Protein AF-A0A9D1ENF0-F1 (afdb_monomer_lite)

Structure (mmCIF, N/CA/C/O backbone):
data_AF-A0A9D1ENF0-F1
#
_entry.id   AF-A0A9D1ENF0-F1
#
loop_
_atom_site.group_PDB
_atom_site.id
_atom_site.type_symbol
_atom_site.label_atom_id
_atom_site.label_alt_id
_atom_site.label_comp_id
_atom_site.label_asym_id
_atom_site.label_entity_id
_atom_site.label_seq_id
_atom_site.pdbx_PDB_ins_code
_atom_site.Cartn_x
_atom_site.Cartn_y
_atom_site.Cartn_z
_atom_site.occupancy
_atom_site.B_iso_or_equiv
_atom_site.auth_seq_id
_atom_site.auth_comp_id
_atom_site.auth_asym_id
_atom_site.auth_atom_id
_atom_site.pdbx_PDB_model_num
ATOM 1 N N . MET A 1 1 ? 40.147 -87.742 -1.696 1.00 57.31 1 MET A N 1
ATOM 2 C CA . MET A 1 1 ? 41.509 -87.158 -1.654 1.00 57.31 1 MET A CA 1
ATOM 3 C C . MET A 1 1 ? 41.544 -85.952 -2.597 1.00 57.31 1 MET A C 1
ATOM 5 O O . MET A 1 1 ? 41.695 -86.152 -3.792 1.00 57.31 1 MET A O 1
ATOM 9 N N . GLY A 1 2 ? 41.305 -84.723 -2.119 1.00 59.34 2 GLY A N 1
ATOM 10 C CA . GLY A 1 2 ? 41.178 -83.560 -3.023 1.00 59.34 2 GLY A CA 1
ATOM 11 C C . GLY A 1 2 ? 41.365 -82.163 -2.416 1.00 59.34 2 GLY A C 1
ATOM 12 O O . GLY A 1 2 ? 41.341 -81.190 -3.160 1.00 59.34 2 GLY A O 1
ATOM 13 N N . GLU A 1 3 ? 41.605 -82.027 -1.108 1.00 57.53 3 GLU A N 1
ATOM 14 C CA . GLU A 1 3 ? 41.606 -80.706 -0.448 1.00 57.53 3 GLU A CA 1
ATOM 15 C C . GLU A 1 3 ? 42.996 -80.052 -0.280 1.00 57.53 3 GLU A C 1
ATOM 17 O O . GLU A 1 3 ? 43.088 -78.868 0.031 1.00 57.53 3 GLU A O 1
ATOM 22 N N . ASN A 1 4 ? 44.100 -80.749 -0.580 1.00 59.31 4 ASN A N 1
ATOM 23 C CA . ASN A 1 4 ? 45.460 -80.211 -0.367 1.00 59.31 4 ASN A CA 1
ATOM 24 C C . ASN A 1 4 ? 46.013 -79.323 -1.505 1.00 59.31 4 ASN A C 1
ATOM 26 O O . ASN A 1 4 ? 47.105 -78.775 -1.378 1.00 59.31 4 ASN A O 1
ATOM 30 N N . GLY A 1 5 ? 45.281 -79.142 -2.610 1.00 61.72 5 GLY A N 1
ATOM 31 C CA . GLY A 1 5 ? 45.722 -78.311 -3.745 1.00 61.72 5 GLY A CA 1
ATOM 32 C C . GLY A 1 5 ? 45.226 -76.859 -3.719 1.00 61.72 5 GLY A C 1
ATOM 33 O O . GLY A 1 5 ? 45.887 -75.970 -4.260 1.00 61.72 5 GLY A O 1
ATOM 34 N N . GLN A 1 6 ? 44.076 -76.594 -3.088 1.00 60.16 6 GLN A N 1
ATOM 35 C CA . GLN A 1 6 ? 43.468 -75.256 -3.077 1.00 60.16 6 GLN A CA 1
ATOM 36 C C . GLN A 1 6 ? 44.038 -74.357 -1.970 1.00 60.16 6 GLN A C 1
ATOM 38 O O . GLN A 1 6 ? 44.314 -73.186 -2.226 1.00 60.16 6 GLN A O 1
ATOM 43 N N . SER A 1 7 ? 44.336 -74.906 -0.787 1.00 63.53 7 SER A N 1
ATOM 44 C CA . SER A 1 7 ? 44.926 -74.142 0.329 1.00 63.53 7 SER A CA 1
ATOM 45 C C . SER A 1 7 ? 46.353 -73.648 0.031 1.00 63.53 7 SER A C 1
ATOM 47 O O . SER A 1 7 ? 46.713 -72.519 0.364 1.00 63.53 7 SER A O 1
ATOM 49 N N . ALA A 1 8 ? 47.148 -74.425 -0.713 1.00 64.50 8 ALA A N 1
ATOM 50 C CA . ALA A 1 8 ? 48.482 -74.006 -1.151 1.00 64.50 8 ALA A CA 1
ATOM 51 C C . ALA A 1 8 ? 48.445 -72.882 -2.208 1.00 64.50 8 ALA A C 1
ATOM 53 O O . ALA A 1 8 ? 49.323 -72.021 -2.223 1.00 64.50 8 ALA A O 1
ATOM 54 N N . ARG A 1 9 ? 47.424 -72.852 -3.080 1.00 63.22 9 ARG A N 1
ATOM 55 C CA . ARG A 1 9 ? 47.224 -71.757 -4.051 1.00 63.22 9 ARG A CA 1
ATOM 56 C C . ARG A 1 9 ? 46.654 -70.498 -3.395 1.00 63.22 9 ARG A C 1
ATOM 58 O O . ARG A 1 9 ? 47.023 -69.402 -3.807 1.00 63.22 9 ARG A O 1
ATOM 65 N N . ALA A 1 10 ? 45.808 -70.644 -2.376 1.00 63.94 10 ALA A N 1
ATOM 66 C CA . ALA A 1 10 ? 45.284 -69.524 -1.599 1.00 63.94 10 ALA A CA 1
ATOM 67 C C . ALA A 1 10 ? 46.374 -68.858 -0.740 1.00 63.94 10 ALA A C 1
ATOM 69 O O . ALA A 1 10 ? 46.513 -67.640 -0.787 1.00 63.94 10 ALA A O 1
ATOM 70 N N . LYS A 1 11 ? 47.215 -69.639 -0.042 1.00 63.19 11 LYS A N 1
ATOM 71 C CA . LYS A 1 11 ? 48.340 -69.095 0.744 1.00 63.19 11 LYS A CA 1
ATOM 72 C C . LYS A 1 11 ? 49.377 -68.366 -0.111 1.00 63.19 11 LYS A C 1
ATOM 74 O O . LYS A 1 11 ? 49.752 -67.253 0.231 1.00 63.19 11 LYS A O 1
ATOM 79 N N . ARG A 1 12 ? 49.747 -68.922 -1.273 1.00 65.12 12 ARG A N 1
ATOM 80 C CA . ARG A 1 12 ? 50.662 -68.248 -2.216 1.00 65.12 12 ARG A CA 1
ATOM 81 C C . ARG A 1 12 ? 50.093 -66.943 -2.780 1.00 65.12 12 ARG A C 1
ATOM 83 O O . ARG A 1 12 ? 50.854 -66.038 -3.094 1.00 65.12 12 ARG A O 1
ATOM 90 N N . ARG A 1 13 ? 48.766 -66.843 -2.928 1.00 62.28 13 ARG A N 1
ATOM 91 C CA . ARG A 1 13 ? 48.093 -65.607 -3.359 1.00 62.28 13 ARG A CA 1
ATOM 92 C C . ARG A 1 13 ? 47.992 -64.570 -2.242 1.00 62.28 13 ARG A C 1
ATOM 94 O O . ARG A 1 13 ? 48.051 -63.392 -2.552 1.00 62.28 13 ARG A O 1
ATOM 101 N N . LEU A 1 14 ? 47.880 -64.988 -0.980 1.00 60.03 14 LEU A N 1
ATOM 102 C CA . LEU A 1 14 ? 47.906 -64.068 0.160 1.00 60.03 14 LEU A CA 1
ATOM 103 C C . LEU A 1 14 ? 49.312 -63.490 0.398 1.00 60.03 14 LEU A C 1
ATOM 105 O O . LEU A 1 14 ? 49.450 -62.284 0.557 1.00 60.03 14 LEU A O 1
ATOM 109 N N . GLU A 1 15 ? 50.356 -64.323 0.343 1.00 61.44 15 GLU A N 1
ATOM 110 C CA . GLU A 1 15 ? 51.754 -63.874 0.501 1.00 61.44 15 GLU A CA 1
ATOM 111 C C . GLU A 1 15 ? 52.207 -62.940 -0.635 1.00 61.44 15 GLU A C 1
ATOM 113 O O . GLU A 1 15 ? 52.978 -62.011 -0.407 1.00 61.44 15 GLU A O 1
ATOM 118 N N . ALA A 1 16 ? 51.695 -63.135 -1.855 1.00 60.31 16 ALA A N 1
ATOM 119 C CA . ALA A 1 16 ? 51.983 -62.255 -2.988 1.00 60.31 16 ALA A CA 1
ATOM 120 C C . ALA A 1 16 ? 51.324 -60.866 -2.877 1.00 60.31 16 ALA A C 1
ATOM 122 O O . ALA A 1 16 ? 51.833 -59.920 -3.468 1.00 60.31 16 ALA A O 1
ATOM 123 N N . ILE A 1 17 ? 50.217 -60.735 -2.135 1.00 57.66 17 ILE A N 1
ATOM 124 C CA . ILE A 1 17 ? 49.527 -59.449 -1.943 1.00 57.66 17 ILE A CA 1
ATOM 125 C C . ILE A 1 17 ? 50.217 -58.622 -0.848 1.00 57.66 17 ILE A C 1
ATOM 127 O O . ILE A 1 17 ? 50.364 -57.414 -1.000 1.00 57.66 17 ILE A O 1
ATOM 131 N N . ASP A 1 18 ? 50.698 -59.258 0.223 1.00 57.59 18 ASP A N 1
ATOM 132 C CA . ASP A 1 18 ? 51.369 -58.553 1.329 1.00 57.59 18 ASP A CA 1
ATOM 133 C C . ASP A 1 18 ? 52.797 -58.096 0.955 1.00 57.59 18 ASP A C 1
ATOM 135 O O . ASP A 1 18 ? 53.297 -57.077 1.435 1.00 57.59 18 ASP A O 1
ATOM 139 N N . SER A 1 19 ? 53.448 -58.800 0.017 1.00 56.25 19 SER A N 1
ATOM 140 C CA . SER A 1 19 ? 54.776 -58.426 -0.492 1.00 56.25 19 SER A CA 1
ATOM 141 C C . SER A 1 19 ? 54.790 -57.103 -1.269 1.00 56.25 19 SER A C 1
ATOM 143 O O . SER A 1 19 ? 55.848 -56.478 -1.346 1.00 56.25 19 SER A O 1
ATOM 145 N N . ASP A 1 20 ? 53.658 -56.667 -1.830 1.00 57.59 20 ASP A N 1
ATOM 146 C CA . ASP A 1 20 ? 53.563 -55.424 -2.611 1.00 57.59 20 ASP A CA 1
ATOM 147 C C . ASP A 1 20 ? 53.449 -54.175 -1.708 1.00 57.59 20 ASP A C 1
ATOM 149 O O . ASP A 1 20 ? 53.859 -53.080 -2.084 1.00 57.59 20 ASP A O 1
ATOM 153 N N . TYR A 1 21 ? 53.025 -54.345 -0.448 1.00 54.03 21 TYR A N 1
ATOM 154 C CA . TYR A 1 21 ? 53.005 -53.281 0.570 1.00 54.03 21 TYR A CA 1
ATOM 155 C C . TYR A 1 21 ? 54.298 -53.188 1.403 1.00 54.03 21 TYR A C 1
ATOM 157 O O . TYR A 1 21 ? 54.455 -52.274 2.214 1.00 54.03 21 TYR A O 1
ATOM 165 N N . SER A 1 22 ? 55.259 -54.093 1.183 1.00 55.12 22 SER A N 1
ATOM 166 C CA . SER A 1 22 ? 56.610 -54.040 1.771 1.00 55.12 22 SER A CA 1
ATOM 167 C C . SER A 1 22 ? 57.631 -53.317 0.873 1.00 55.12 22 SER A C 1
ATOM 169 O O . SER A 1 22 ? 58.816 -53.203 1.202 1.00 55.12 22 SER A O 1
ATOM 171 N N . GLY A 1 23 ? 57.189 -52.774 -0.265 1.00 60.06 23 GLY A N 1
ATOM 172 C CA . GLY A 1 23 ? 57.986 -51.848 -1.061 1.00 60.06 23 GLY A CA 1
ATOM 173 C C . GLY A 1 23 ? 58.224 -50.563 -0.271 1.00 60.06 23 GLY A C 1
ATOM 174 O O . GLY A 1 23 ? 57.285 -49.953 0.232 1.00 60.06 23 GLY A O 1
ATOM 175 N N . LYS A 1 24 ? 59.484 -50.142 -0.120 1.00 62.34 24 LYS A N 1
ATOM 176 C CA . LYS A 1 24 ? 59.851 -48.872 0.525 1.00 62.34 24 LYS A CA 1
ATOM 177 C C . LYS A 1 24 ? 59.172 -47.714 -0.218 1.00 62.34 24 LYS A C 1
ATOM 179 O O . LYS A 1 24 ? 59.746 -47.199 -1.171 1.00 62.34 24 LYS A O 1
ATOM 184 N N . VAL A 1 25 ? 57.976 -47.324 0.226 1.00 67.06 25 VAL A N 1
ATOM 185 C CA . VAL A 1 25 ? 57.186 -46.232 -0.359 1.00 67.06 25 VAL A CA 1
ATOM 186 C C . VAL A 1 25 ? 58.081 -45.005 -0.482 1.00 67.06 25 VAL A C 1
ATOM 188 O O . VAL A 1 25 ? 58.671 -44.556 0.513 1.00 67.06 25 VAL A O 1
ATOM 191 N N . SER A 1 26 ? 58.226 -44.511 -1.709 1.00 68.19 26 SER A N 1
ATOM 192 C CA . SER A 1 26 ? 59.131 -43.412 -2.025 1.00 68.19 26 SER A CA 1
ATOM 193 C C . SER A 1 26 ? 58.683 -42.146 -1.295 1.00 68.19 26 SER A C 1
ATOM 195 O O . SER A 1 26 ? 57.498 -41.952 -1.015 1.00 68.19 26 SER A O 1
ATOM 197 N N . LEU A 1 27 ? 59.620 -41.249 -0.978 1.00 66.62 27 LEU A N 1
ATOM 198 C CA . LEU A 1 27 ? 59.304 -39.981 -0.310 1.00 66.62 27 LEU A CA 1
ATOM 199 C C . LEU A 1 27 ? 58.221 -39.198 -1.076 1.00 66.62 27 LEU A C 1
ATOM 201 O O . LEU A 1 27 ? 57.341 -38.610 -0.456 1.00 66.62 27 LEU A O 1
ATOM 205 N N . ALA A 1 28 ? 58.244 -39.267 -2.410 1.00 69.12 28 ALA A N 1
ATOM 206 C CA . ALA A 1 28 ? 57.247 -38.649 -3.280 1.00 69.12 28 ALA A CA 1
ATOM 207 C C . ALA A 1 28 ? 55.833 -39.230 -3.086 1.00 69.12 28 ALA A C 1
ATOM 209 O O . ALA A 1 28 ? 54.860 -38.481 -3.061 1.00 69.12 28 ALA A O 1
ATOM 210 N N . GLU A 1 29 ? 55.714 -40.541 -2.879 1.00 65.56 29 GLU A N 1
ATOM 211 C CA . GLU A 1 29 ? 54.426 -41.203 -2.638 1.00 65.56 29 GLU A CA 1
ATOM 212 C C . GLU A 1 29 ? 53.895 -40.881 -1.236 1.00 65.56 29 GLU A C 1
ATOM 214 O O . GLU A 1 29 ? 52.712 -40.601 -1.074 1.00 65.56 29 GLU A O 1
ATOM 219 N N . LYS A 1 30 ? 54.764 -40.802 -0.218 1.00 64.69 30 LYS A N 1
ATOM 220 C CA . LYS A 1 30 ? 54.366 -40.365 1.137 1.00 64.69 30 LYS A CA 1
ATOM 221 C C . LYS A 1 30 ? 53.895 -38.910 1.168 1.00 64.69 30 LYS A C 1
ATOM 223 O O . LYS A 1 30 ? 52.931 -38.605 1.866 1.00 64.69 30 LYS A O 1
ATOM 228 N N . ILE A 1 31 ? 54.553 -38.029 0.408 1.00 74.06 31 ILE A N 1
ATOM 229 C CA . ILE A 1 31 ? 54.127 -36.632 0.236 1.00 74.06 31 ILE A CA 1
ATOM 230 C C . ILE A 1 31 ? 52.746 -36.588 -0.421 1.00 74.06 31 ILE A C 1
ATOM 232 O O . ILE A 1 31 ? 51.884 -35.857 0.054 1.00 74.06 31 ILE A O 1
ATOM 236 N N . LEU A 1 32 ? 52.513 -37.410 -1.447 1.00 71.38 32 LEU A N 1
ATOM 237 C CA . LEU A 1 32 ? 51.223 -37.494 -2.129 1.00 71.38 32 LEU A CA 1
ATOM 238 C C . LEU A 1 32 ? 50.088 -37.927 -1.182 1.00 71.38 32 LEU A C 1
ATOM 240 O O . LEU A 1 32 ? 49.011 -37.339 -1.206 1.00 71.38 32 LEU A O 1
ATOM 244 N N . PHE A 1 33 ? 50.325 -38.895 -0.293 1.00 72.25 33 PHE A N 1
ATOM 245 C CA . PHE A 1 33 ? 49.329 -39.280 0.716 1.00 72.25 33 PHE A CA 1
ATOM 246 C C . PHE A 1 33 ? 49.074 -38.175 1.752 1.00 72.25 33 PHE A C 1
ATOM 248 O O . PHE A 1 33 ? 47.922 -37.934 2.116 1.00 72.25 33 PHE A O 1
ATOM 255 N N . PHE A 1 34 ? 50.118 -37.469 2.199 1.00 74.25 34 PHE A N 1
ATOM 256 C CA . PHE A 1 34 ? 49.977 -36.345 3.133 1.00 74.25 34 PHE A CA 1
ATOM 257 C C . PHE A 1 34 ? 49.194 -35.171 2.529 1.00 74.25 34 PHE A C 1
ATOM 259 O O . PHE A 1 34 ? 48.371 -34.570 3.217 1.00 74.25 34 PHE A O 1
ATOM 266 N N . THR A 1 35 ? 49.414 -34.847 1.252 1.00 67.50 35 THR A N 1
ATOM 267 C CA . THR A 1 35 ? 48.712 -33.741 0.583 1.00 67.50 35 THR A CA 1
ATOM 268 C C . THR A 1 35 ? 47.254 -34.080 0.284 1.00 67.50 35 THR A C 1
ATOM 270 O O . THR A 1 35 ? 46.388 -33.236 0.506 1.00 67.50 35 THR A O 1
ATOM 273 N N . VAL A 1 36 ? 46.952 -35.315 -0.132 1.00 67.31 36 VAL A N 1
ATOM 274 C CA . VAL A 1 36 ? 45.566 -35.778 -0.329 1.00 67.31 36 VAL A CA 1
ATOM 275 C C . VAL A 1 36 ? 44.797 -35.790 0.999 1.00 67.31 36 VAL A C 1
ATOM 277 O O . VAL A 1 36 ? 43.655 -35.331 1.047 1.00 67.31 36 VAL A O 1
ATOM 280 N N . ALA A 1 37 ? 45.431 -36.215 2.099 1.00 61.59 37 ALA A N 1
ATOM 281 C CA . ALA A 1 37 ? 44.837 -36.137 3.436 1.00 61.59 37 ALA A CA 1
ATOM 282 C C . ALA A 1 37 ? 44.601 -34.681 3.895 1.00 61.59 37 ALA A C 1
ATOM 284 O O . ALA A 1 37 ? 43.550 -34.384 4.462 1.00 61.59 37 ALA A O 1
ATOM 285 N N . ALA A 1 38 ? 45.529 -33.759 3.609 1.00 59.56 38 ALA A N 1
ATOM 286 C CA . ALA A 1 38 ? 45.388 -32.337 3.938 1.00 59.56 38 ALA A CA 1
ATOM 287 C C . ALA A 1 38 ? 44.314 -31.611 3.10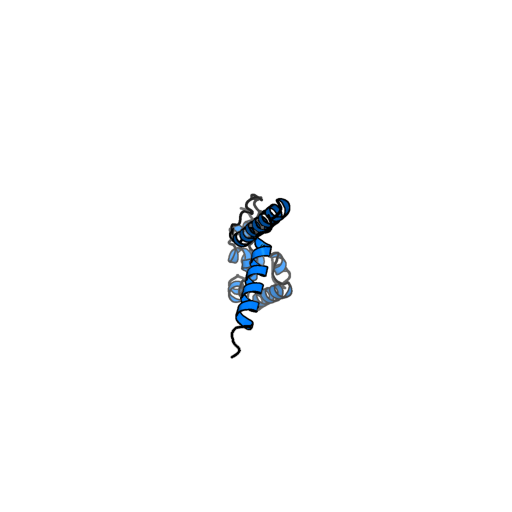0 1.00 59.56 38 ALA A C 1
ATOM 289 O O . ALA A 1 38 ? 43.638 -30.716 3.602 1.00 59.56 38 ALA A O 1
ATOM 290 N N . MET A 1 39 ? 44.102 -31.995 1.837 1.00 64.38 39 MET A N 1
ATOM 291 C CA . MET A 1 39 ? 43.005 -31.445 1.025 1.00 64.38 39 MET A CA 1
ATOM 292 C C . MET A 1 39 ? 41.626 -31.865 1.554 1.00 64.38 39 MET A C 1
ATOM 294 O O . MET A 1 39 ? 40.677 -31.080 1.500 1.00 64.38 39 MET A O 1
ATOM 298 N N . PHE A 1 40 ? 41.516 -33.069 2.123 1.00 61.22 40 PHE A N 1
ATOM 299 C CA . PHE A 1 40 ? 40.265 -33.564 2.699 1.00 61.22 40 PHE A CA 1
ATOM 300 C C . PHE A 1 40 ? 39.885 -32.833 4.001 1.00 61.22 40 PHE A C 1
ATOM 302 O O . PHE A 1 40 ? 38.703 -32.590 4.244 1.00 61.22 40 PHE A O 1
ATOM 309 N N . THR A 1 41 ? 40.858 -32.392 4.810 1.00 59.47 41 THR A N 1
ATOM 310 C CA . THR A 1 41 ? 40.580 -31.616 6.036 1.00 59.47 41 THR A CA 1
ATOM 311 C C . THR A 1 41 ? 40.121 -30.183 5.750 1.00 59.47 41 THR A C 1
ATOM 313 O O . THR A 1 41 ? 39.231 -29.688 6.442 1.00 59.47 41 THR A O 1
ATOM 316 N N . LEU A 1 42 ? 40.633 -29.531 4.698 1.00 56.69 42 LEU A N 1
ATOM 317 C CA . LEU A 1 42 ? 40.146 -28.209 4.275 1.00 56.69 42 LEU A CA 1
ATOM 318 C C . LEU A 1 42 ? 38.734 -28.250 3.665 1.00 56.69 42 LEU A C 1
ATOM 320 O O . LEU A 1 42 ? 37.991 -27.280 3.796 1.00 56.69 42 LEU A O 1
ATOM 324 N N . SER A 1 43 ? 38.319 -29.366 3.058 1.00 60.94 43 SER A N 1
ATOM 325 C CA . SER A 1 43 ? 36.953 -29.506 2.531 1.00 60.94 43 SER A CA 1
ATOM 326 C C . SER A 1 43 ? 35.905 -29.699 3.638 1.00 60.94 43 SER A C 1
ATOM 328 O O . SER A 1 43 ? 34.802 -29.163 3.535 1.00 60.94 43 SER A O 1
ATOM 330 N N . VAL A 1 44 ? 36.254 -30.364 4.747 1.00 58.31 44 VAL A N 1
ATOM 331 C CA . VAL A 1 44 ? 35.350 -30.491 5.909 1.00 58.31 44 VAL A CA 1
ATOM 332 C C . VAL A 1 44 ? 35.184 -29.158 6.652 1.00 58.31 44 VAL A C 1
ATOM 334 O O . VAL A 1 44 ? 34.097 -28.876 7.158 1.00 58.31 44 VAL A O 1
ATOM 337 N N . ALA A 1 45 ? 36.192 -28.278 6.638 1.00 54.09 45 ALA A N 1
ATOM 338 C CA . ALA A 1 45 ? 36.040 -26.914 7.153 1.00 54.09 45 ALA A CA 1
ATOM 339 C C . ALA A 1 45 ? 35.001 -26.092 6.359 1.00 54.09 45 ALA A C 1
ATOM 341 O O . ALA A 1 45 ? 34.336 -25.238 6.936 1.00 54.09 45 ALA A O 1
ATOM 342 N N . GLY A 1 46 ? 34.790 -26.387 5.069 1.00 53.66 46 GLY A N 1
ATOM 343 C CA . GLY A 1 46 ? 33.804 -25.700 4.226 1.00 53.66 46 GLY A CA 1
ATOM 344 C C . GLY A 1 46 ? 32.341 -26.032 4.546 1.00 53.66 46 GLY A C 1
ATOM 345 O O . GLY A 1 46 ? 31.469 -25.196 4.332 1.00 53.66 46 GLY A O 1
ATOM 346 N N . ILE A 1 47 ? 32.052 -27.210 5.112 1.00 55.53 47 ILE A N 1
ATOM 347 C CA . ILE A 1 47 ? 30.675 -27.597 5.483 1.00 55.53 47 ILE A CA 1
ATOM 348 C C . ILE A 1 47 ? 30.291 -27.050 6.873 1.00 55.53 47 ILE A C 1
ATOM 350 O O . ILE A 1 47 ? 29.114 -26.825 7.144 1.00 55.53 47 ILE A O 1
ATOM 354 N N . ALA A 1 48 ? 31.265 -26.728 7.731 1.00 53.25 48 ALA A N 1
ATOM 355 C CA . ALA A 1 48 ? 31.022 -26.059 9.014 1.00 53.25 48 ALA A CA 1
ATOM 356 C C . ALA A 1 48 ? 30.965 -24.516 8.930 1.00 53.25 48 ALA A C 1
ATOM 358 O O . ALA A 1 48 ? 30.700 -23.868 9.938 1.00 53.25 48 ALA A O 1
ATOM 359 N N . VAL A 1 49 ? 31.160 -23.913 7.748 1.00 53.47 49 VAL A N 1
ATOM 360 C CA . VAL A 1 49 ? 30.981 -22.458 7.522 1.00 53.47 49 VAL A CA 1
ATOM 361 C C . VAL A 1 49 ? 29.507 -22.083 7.292 1.00 53.47 49 VAL A C 1
ATOM 363 O O . VAL A 1 49 ? 29.163 -20.915 7.144 1.00 53.47 49 VAL A O 1
ATOM 366 N N . VAL A 1 50 ? 28.575 -23.035 7.369 1.00 57.06 50 VAL A N 1
ATOM 367 C CA . VAL A 1 50 ? 27.146 -22.713 7.492 1.00 57.06 50 VAL A CA 1
ATOM 368 C C . VAL A 1 50 ? 26.804 -22.519 8.968 1.00 57.06 50 VAL A C 1
ATOM 370 O O . VAL A 1 50 ? 26.226 -23.399 9.600 1.00 57.06 50 VAL A O 1
ATOM 373 N N . ARG A 1 51 ? 27.216 -21.369 9.518 1.00 57.19 51 ARG A N 1
ATOM 374 C CA . ARG A 1 51 ? 26.571 -20.637 10.628 1.00 57.19 51 ARG A CA 1
ATOM 375 C C . ARG A 1 51 ? 27.366 -19.372 10.955 1.00 57.19 51 ARG A C 1
ATOM 377 O O . ARG A 1 51 ? 28.151 -19.325 11.892 1.00 57.19 51 ARG A O 1
ATOM 384 N N . SER A 1 52 ? 27.082 -18.323 10.195 1.00 50.69 52 SER A N 1
ATOM 385 C CA . SER A 1 52 ? 27.014 -16.974 10.750 1.00 50.69 52 SER A CA 1
ATOM 386 C C . SER A 1 52 ? 25.825 -16.281 10.099 1.00 50.69 52 SER A C 1
ATOM 388 O O . SER A 1 52 ? 25.938 -15.638 9.060 1.00 50.69 52 SER A O 1
ATOM 390 N N . ALA A 1 53 ? 24.650 -16.508 10.686 1.00 59.22 53 ALA A N 1
ATOM 391 C CA . ALA A 1 53 ? 23.612 -15.498 10.662 1.00 59.22 53 ALA A CA 1
ATOM 392 C C . ALA A 1 53 ? 24.103 -14.381 11.587 1.00 59.22 53 ALA A C 1
ATOM 394 O O . ALA A 1 53 ? 24.371 -14.654 12.753 1.00 59.22 53 ALA A O 1
ATOM 395 N N . ASN A 1 54 ? 24.342 -13.213 10.999 1.00 54.62 54 ASN A N 1
ATOM 396 C CA . ASN A 1 54 ? 24.205 -11.852 11.525 1.00 54.62 54 ASN A CA 1
ATOM 397 C C . ASN A 1 54 ? 24.804 -10.976 10.410 1.00 54.62 54 ASN A C 1
ATOM 399 O O . ASN A 1 54 ? 25.991 -11.050 10.117 1.00 54.62 54 ASN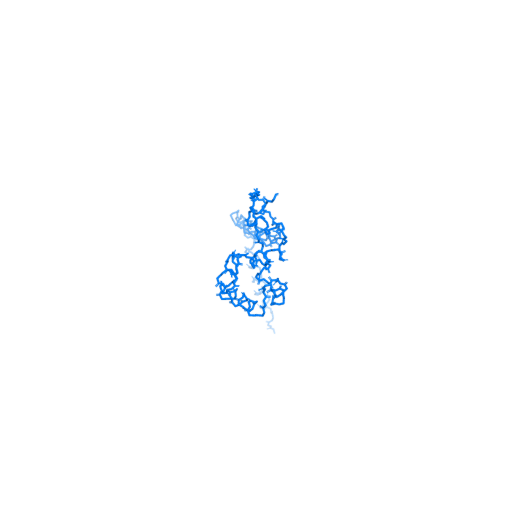 A O 1
ATOM 403 N N . ALA A 1 55 ? 23.987 -10.403 9.527 1.00 55.31 55 ALA A N 1
ATOM 404 C CA . ALA A 1 55 ? 23.221 -9.192 9.812 1.00 55.31 55 ALA A CA 1
ATOM 405 C C . ALA A 1 55 ? 24.108 -8.053 10.341 1.00 55.31 55 ALA A C 1
ATOM 407 O O . ALA A 1 55 ? 23.716 -7.358 11.260 1.00 55.31 55 ALA A O 1
ATOM 408 N N . ASP A 1 56 ? 25.279 -7.853 9.735 1.00 51.53 56 ASP A N 1
ATOM 409 C CA . ASP A 1 56 ? 26.063 -6.625 9.888 1.00 51.53 56 ASP A CA 1
ATOM 410 C C . ASP A 1 56 ? 26.273 -5.974 8.510 1.00 51.53 56 ASP A C 1
ATOM 412 O O . ASP A 1 56 ? 27.385 -5.823 8.011 1.00 51.53 56 ASP A O 1
ATOM 416 N N . SER A 1 57 ? 25.174 -5.564 7.869 1.00 58.06 57 SER A N 1
ATOM 417 C CA . SER A 1 57 ? 25.196 -4.427 6.933 1.00 58.06 57 SER A CA 1
ATOM 418 C C . SER A 1 57 ? 24.826 -3.145 7.683 1.00 58.06 57 SER A C 1
ATOM 420 O O . SER A 1 57 ? 24.028 -2.338 7.227 1.00 58.06 57 SER A O 1
ATOM 422 N N . ALA A 1 58 ? 25.427 -2.962 8.857 1.00 55.03 58 ALA A N 1
ATOM 423 C CA . ALA A 1 58 ? 25.466 -1.700 9.576 1.00 55.03 58 ALA A CA 1
ATOM 424 C C . ALA A 1 58 ? 26.711 -0.921 9.121 1.00 55.03 58 ALA A C 1
ATOM 426 O O . ALA A 1 58 ? 27.704 -0.853 9.837 1.00 55.03 58 ALA A O 1
ATOM 427 N N . ALA A 1 59 ? 26.696 -0.391 7.892 1.00 53.84 59 ALA A N 1
ATOM 428 C CA . ALA A 1 59 ? 27.705 0.580 7.448 1.00 53.84 59 ALA A CA 1
ATOM 429 C C . ALA A 1 59 ? 27.262 1.481 6.278 1.00 53.84 59 ALA A C 1
ATOM 431 O O . ALA A 1 59 ? 28.108 1.967 5.533 1.00 53.84 59 ALA A O 1
ATOM 432 N N . LEU A 1 60 ? 25.964 1.761 6.141 1.00 48.69 60 LEU A N 1
ATOM 433 C CA . LEU A 1 60 ? 25.512 3.060 5.637 1.00 48.69 60 LEU A CA 1
ATOM 434 C C . LEU A 1 60 ? 24.714 3.702 6.769 1.00 48.69 60 LEU A C 1
ATOM 436 O O . LEU A 1 60 ? 23.512 3.507 6.898 1.00 48.69 60 LEU A O 1
ATOM 440 N N . VAL A 1 61 ? 25.435 4.375 7.662 1.00 52.25 61 VAL A N 1
ATOM 441 C CA . VAL A 1 61 ? 24.842 5.178 8.730 1.00 52.25 61 VAL A CA 1
ATOM 442 C C . VAL A 1 61 ? 24.129 6.356 8.069 1.00 52.25 61 VAL A C 1
ATOM 444 O O . VAL A 1 61 ? 24.776 7.265 7.556 1.00 52.25 61 VAL A O 1
ATOM 447 N N . ASP A 1 62 ? 22.804 6.255 8.045 1.00 57.06 62 ASP A N 1
ATOM 448 C CA . ASP A 1 62 ? 21.888 7.291 8.525 1.00 57.06 62 ASP A CA 1
ATOM 449 C C . ASP A 1 62 ? 22.081 8.680 7.896 1.00 57.06 62 ASP A C 1
ATOM 451 O O . ASP A 1 62 ? 22.547 9.634 8.520 1.00 57.06 62 ASP A O 1
ATOM 455 N N . MET A 1 63 ? 21.691 8.801 6.627 1.00 50.84 63 MET A N 1
ATOM 456 C CA . MET A 1 63 ? 21.038 10.041 6.215 1.00 50.84 63 MET A CA 1
ATOM 457 C C . MET A 1 63 ? 19.595 9.905 6.696 1.00 50.84 63 MET A C 1
ATOM 459 O O . MET A 1 63 ? 18.957 8.943 6.262 1.00 50.84 63 MET A O 1
ATOM 463 N N . PRO A 1 64 ? 19.067 10.804 7.546 1.00 52.25 64 PRO A N 1
ATOM 464 C CA . PRO A 1 64 ? 17.651 10.781 7.862 1.00 52.25 64 PRO A CA 1
ATOM 465 C C . PRO A 1 64 ? 16.899 10.959 6.543 1.00 52.25 64 PRO A C 1
ATOM 467 O O . PRO A 1 64 ? 16.885 12.039 5.947 1.00 52.25 64 PRO A O 1
ATOM 470 N N . SER A 1 65 ? 16.324 9.867 6.046 1.00 58.09 65 SER A N 1
ATOM 471 C CA . SER A 1 65 ? 15.293 9.891 5.023 1.00 58.09 65 SER A CA 1
ATOM 472 C C . SER A 1 65 ? 14.197 10.789 5.578 1.00 58.09 65 SER A C 1
ATOM 474 O O . SER A 1 65 ? 13.571 10.446 6.580 1.00 58.09 65 SER A O 1
ATOM 476 N N . LEU A 1 66 ? 14.029 11.975 4.994 1.00 59.12 66 LEU A N 1
ATOM 477 C CA . LEU A 1 66 ? 13.190 13.022 5.580 1.00 59.12 66 LEU A CA 1
ATOM 478 C C . LEU A 1 66 ? 11.744 12.576 5.830 1.00 59.12 66 LEU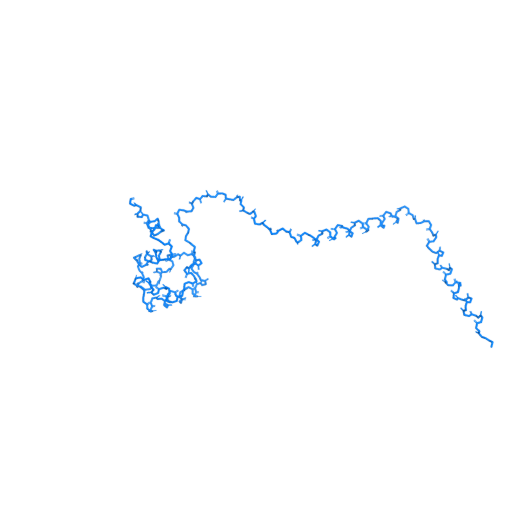 A C 1
ATOM 480 O O . LEU A 1 66 ? 11.104 13.173 6.675 1.00 59.12 66 LEU A O 1
ATOM 484 N N . LEU A 1 67 ? 11.269 11.512 5.183 1.00 68.38 67 LEU A N 1
ATOM 485 C CA . LEU A 1 67 ? 10.239 10.609 5.688 1.00 68.38 67 LEU A CA 1
ATOM 486 C C . LEU A 1 67 ? 10.268 9.352 4.811 1.00 68.38 67 LEU A C 1
ATOM 488 O O . LEU A 1 67 ? 9.997 9.454 3.616 1.00 68.38 67 LEU A O 1
ATOM 492 N N . GLU A 1 68 ? 10.600 8.184 5.354 1.00 80.69 68 GLU A N 1
ATOM 493 C CA . GLU A 1 68 ? 10.450 6.920 4.618 1.00 80.69 68 GLU A CA 1
ATOM 494 C C . GLU A 1 68 ? 9.195 6.218 5.133 1.00 80.69 68 GLU A C 1
ATOM 496 O O . GLU A 1 68 ? 9.153 5.743 6.267 1.00 80.69 68 GLU A O 1
ATOM 501 N N . LEU A 1 69 ? 8.135 6.219 4.326 1.00 90.38 69 LEU A N 1
ATOM 502 C CA . LEU A 1 69 ? 6.937 5.447 4.635 1.00 90.38 69 LEU A CA 1
ATOM 503 C C . LEU A 1 69 ? 7.215 3.973 4.337 1.00 90.38 69 LEU A C 1
ATOM 505 O O . LEU A 1 69 ? 7.642 3.628 3.234 1.00 90.38 69 LEU A O 1
ATOM 509 N N . ASP A 1 70 ? 6.938 3.097 5.301 1.00 93.88 70 ASP A N 1
ATOM 510 C CA . ASP A 1 70 ? 7.020 1.654 5.086 1.00 93.88 70 ASP A CA 1
ATOM 511 C C . ASP A 1 70 ? 5.851 1.183 4.210 1.00 93.88 70 ASP A C 1
ATOM 513 O O . ASP A 1 70 ? 4.757 0.877 4.687 1.00 93.88 70 ASP A O 1
ATOM 517 N N . MET A 1 71 ? 6.102 1.082 2.905 1.00 94.06 71 MET A N 1
ATOM 518 C CA . MET A 1 71 ? 5.099 0.676 1.921 1.00 94.06 71 MET A CA 1
ATOM 519 C C . MET A 1 71 ? 4.524 -0.728 2.163 1.00 94.06 71 MET A C 1
ATOM 521 O O . MET A 1 71 ? 3.463 -1.046 1.621 1.00 94.06 71 MET A O 1
ATOM 525 N N . SER A 1 72 ? 5.162 -1.580 2.978 1.00 95.69 72 SER A N 1
ATOM 526 C CA . SER A 1 72 ? 4.596 -2.886 3.332 1.00 95.69 72 SER A CA 1
ATOM 527 C C . SER A 1 72 ? 3.265 -2.758 4.083 1.00 95.69 72 SER A C 1
ATOM 529 O O . SER A 1 72 ? 2.389 -3.611 3.918 1.00 95.69 72 SER A O 1
ATOM 531 N N . VAL A 1 73 ? 3.062 -1.660 4.821 1.00 96.25 73 VAL A N 1
ATOM 532 C CA . VAL A 1 73 ? 1.823 -1.381 5.557 1.00 96.25 73 VAL A CA 1
ATOM 533 C C . VAL A 1 73 ? 0.657 -1.196 4.588 1.00 96.25 73 VAL A C 1
ATOM 535 O O . VAL A 1 73 ? -0.314 -1.947 4.637 1.00 96.25 73 VAL A O 1
ATOM 538 N N . ILE A 1 74 ? 0.761 -0.263 3.636 1.00 97.00 74 ILE A N 1
ATOM 539 C CA . ILE A 1 74 ? -0.330 -0.022 2.678 1.00 97.00 74 ILE A CA 1
ATOM 540 C C . ILE A 1 74 ? -0.510 -1.182 1.689 1.00 97.00 74 ILE A C 1
ATOM 542 O O . ILE A 1 74 ? -1.632 -1.498 1.294 1.00 97.00 74 ILE A O 1
ATOM 546 N N . ASN A 1 75 ? 0.575 -1.874 1.327 1.00 98.00 75 ASN A N 1
ATOM 547 C CA . ASN A 1 75 ? 0.502 -3.047 0.457 1.00 98.00 75 ASN A CA 1
ATOM 548 C C . ASN A 1 75 ? -0.169 -4.251 1.135 1.00 98.00 75 ASN A C 1
ATOM 550 O O . ASN A 1 75 ? -0.733 -5.095 0.441 1.00 98.00 75 ASN A O 1
ATOM 554 N N . SER A 1 76 ? -0.163 -4.323 2.468 1.00 97.62 76 SER A N 1
ATOM 555 C CA . SER A 1 76 ? -0.841 -5.379 3.232 1.00 97.62 76 SER A CA 1
ATOM 556 C C . SER A 1 76 ? -2.211 -4.976 3.785 1.00 97.62 76 SER A C 1
ATOM 558 O O . SER A 1 76 ? -2.927 -5.845 4.281 1.00 97.62 76 SER A O 1
ATOM 560 N N . ALA A 1 77 ? -2.605 -3.704 3.651 1.00 97.81 77 ALA A N 1
ATOM 561 C CA . ALA A 1 77 ? -3.888 -3.201 4.129 1.00 97.81 77 ALA A CA 1
ATOM 562 C C . ALA A 1 77 ? -5.068 -3.980 3.523 1.00 97.81 77 ALA A C 1
ATOM 564 O O . ALA A 1 77 ? -5.140 -4.218 2.306 1.00 97.81 77 ALA A O 1
ATOM 565 N N . THR A 1 78 ? -5.998 -4.378 4.389 1.00 98.31 78 THR A N 1
ATOM 566 C CA . THR A 1 78 ? -7.238 -5.044 3.985 1.00 98.31 78 THR A CA 1
ATOM 567 C C . THR A 1 78 ? -8.264 -4.029 3.491 1.00 98.31 78 THR A C 1
ATOM 569 O O . THR A 1 78 ? -8.110 -2.815 3.651 1.00 98.31 78 THR A O 1
ATOM 572 N N . LYS A 1 79 ? -9.344 -4.520 2.873 1.00 98.25 79 LYS A N 1
ATOM 573 C CA . LYS A 1 79 ? -10.443 -3.653 2.442 1.00 98.25 79 LYS A CA 1
ATOM 574 C C . LYS A 1 79 ? -11.062 -2.935 3.641 1.00 98.25 79 LYS A C 1
ATOM 576 O O . LYS A 1 79 ? -11.366 -1.749 3.548 1.00 98.25 79 LYS A O 1
ATOM 581 N N . GLU A 1 80 ? -11.212 -3.654 4.748 1.00 98.12 80 GLU A N 1
ATOM 582 C CA . GLU A 1 80 ? -11.726 -3.153 6.015 1.00 98.12 80 GLU A CA 1
ATOM 583 C C . GLU A 1 80 ? -10.831 -2.039 6.570 1.00 98.12 80 GLU A C 1
ATOM 585 O O . GLU A 1 80 ? -11.338 -0.951 6.834 1.00 98.12 80 GLU A O 1
ATOM 590 N N . ASP A 1 81 ? -9.509 -2.249 6.636 1.00 98.00 81 ASP A N 1
ATOM 591 C CA . ASP A 1 81 ? -8.560 -1.228 7.117 1.00 98.00 81 ASP A CA 1
ATOM 592 C C . ASP A 1 81 ? -8.620 0.052 6.271 1.00 98.00 81 ASP A C 1
ATOM 594 O O . ASP A 1 81 ? -8.623 1.167 6.790 1.00 98.00 81 ASP A O 1
ATOM 598 N N . LEU A 1 82 ? -8.703 -0.094 4.944 1.00 98.19 82 LEU A N 1
ATOM 599 C CA . LEU A 1 82 ? -8.808 1.045 4.033 1.00 98.19 82 LEU A CA 1
ATOM 600 C C . LEU A 1 82 ? -10.115 1.821 4.233 1.00 98.19 82 LEU A C 1
ATOM 602 O O . LEU A 1 82 ? -10.121 3.039 4.087 1.00 98.19 82 LEU A O 1
ATOM 606 N N . MET A 1 83 ? -11.217 1.142 4.559 1.00 98.00 83 MET A N 1
ATOM 607 C CA . MET A 1 83 ? -12.524 1.775 4.770 1.00 98.00 83 MET A CA 1
ATOM 608 C C . MET A 1 83 ? -12.647 2.517 6.106 1.00 98.00 83 MET A C 1
ATOM 610 O O . MET A 1 83 ? -13.530 3.365 6.243 1.00 98.00 83 MET A O 1
ATOM 614 N N . GLU A 1 84 ? -11.763 2.256 7.070 1.00 98.00 84 GLU A N 1
ATOM 615 C CA . GLU A 1 84 ? -11.660 3.058 8.297 1.00 98.00 84 GLU A CA 1
ATOM 616 C C . GLU A 1 84 ? -11.093 4.462 8.024 1.00 98.00 84 GLU A C 1
ATOM 618 O O . GLU A 1 84 ? -11.308 5.409 8.789 1.00 98.00 84 GLU A O 1
ATOM 623 N N . VAL A 1 85 ? -10.402 4.644 6.895 1.00 97.62 85 VAL A N 1
ATOM 624 C CA . VAL A 1 85 ? -9.853 5.940 6.503 1.00 97.62 85 VAL A CA 1
ATOM 625 C C . VAL A 1 85 ? -10.979 6.849 6.014 1.00 97.62 85 VAL A C 1
ATOM 627 O O . VAL A 1 85 ? -11.660 6.592 5.018 1.00 97.62 85 VAL A O 1
ATOM 630 N N . LYS A 1 86 ? -11.154 7.988 6.690 1.00 94.62 86 LYS A N 1
ATOM 631 C CA . LYS A 1 86 ? -12.193 8.969 6.356 1.00 94.62 86 LYS A CA 1
ATOM 632 C C . LYS A 1 86 ? -12.123 9.382 4.880 1.00 94.62 86 LYS A C 1
ATOM 634 O O . LYS A 1 86 ? -11.159 9.994 4.431 1.00 94.62 86 LYS A O 1
ATOM 639 N N . GLY A 1 87 ? -13.213 9.140 4.153 1.00 94.81 87 GLY A N 1
ATOM 640 C CA . GLY A 1 87 ? -13.326 9.466 2.729 1.00 94.81 87 GLY A CA 1
ATOM 641 C C . GLY A 1 87 ? -13.046 8.287 1.796 1.00 94.81 87 GLY A C 1
ATOM 642 O O . GLY A 1 87 ? -13.296 8.410 0.596 1.00 94.81 87 GLY A O 1
ATOM 643 N N . ILE A 1 88 ? -12.628 7.137 2.325 1.00 97.50 88 ILE A N 1
ATOM 644 C CA . ILE A 1 88 ? -12.536 5.875 1.595 1.00 97.50 88 ILE A CA 1
ATOM 645 C C . ILE A 1 88 ? -13.746 5.018 1.968 1.00 97.50 88 ILE A C 1
ATOM 647 O O . ILE A 1 88 ? -13.977 4.691 3.122 1.00 97.50 88 ILE A O 1
ATOM 651 N N . GLY A 1 89 ? -14.565 4.707 0.967 1.00 96.12 89 GLY A N 1
ATOM 652 C CA . GLY A 1 89 ? -15.664 3.751 1.084 1.00 96.12 89 GLY A CA 1
ATOM 653 C C . GLY A 1 89 ? -15.428 2.559 0.164 1.00 96.12 89 GLY A C 1
ATOM 654 O O . GLY A 1 89 ? -14.411 2.511 -0.524 1.00 96.12 89 GLY A O 1
ATOM 655 N N . ASP A 1 90 ? -16.408 1.662 0.097 1.00 97.38 90 ASP A N 1
ATOM 656 C CA . ASP A 1 90 ? -16.353 0.384 -0.629 1.00 97.38 90 ASP A CA 1
ATOM 657 C C . ASP A 1 90 ? -15.741 0.482 -2.042 1.00 97.38 90 ASP A C 1
ATOM 659 O O . ASP A 1 90 ? -14.777 -0.205 -2.362 1.00 97.38 90 ASP A O 1
ATOM 663 N N . ALA A 1 91 ? -16.213 1.431 -2.858 1.00 97.00 91 ALA A N 1
ATOM 664 C CA . ALA A 1 91 ? -15.712 1.611 -4.221 1.00 97.00 91 ALA A CA 1
ATOM 665 C C . ALA A 1 91 ? -14.239 2.064 -4.287 1.00 97.00 91 ALA A C 1
ATOM 667 O O . ALA A 1 91 ? -13.512 1.678 -5.200 1.00 97.00 91 ALA A O 1
ATOM 668 N N . ARG A 1 92 ? -13.791 2.902 -3.340 1.00 97.44 92 ARG A N 1
ATOM 669 C CA . ARG A 1 92 ? -12.406 3.400 -3.316 1.00 97.44 92 ARG A CA 1
ATOM 670 C C . ARG A 1 92 ? -11.453 2.366 -2.731 1.00 97.44 92 ARG A C 1
ATOM 672 O O . ARG A 1 92 ? -10.351 2.237 -3.247 1.00 97.44 92 ARG A O 1
ATOM 679 N N . SER A 1 93 ? -11.861 1.630 -1.696 1.00 98.12 93 SER A N 1
ATOM 680 C CA . SER A 1 93 ? -11.033 0.557 -1.138 1.00 98.12 93 SER A CA 1
ATOM 681 C C . SER A 1 93 ? -10.816 -0.558 -2.162 1.00 98.12 93 SER A C 1
ATOM 683 O O . SER A 1 93 ? -9.677 -0.983 -2.355 1.00 98.12 93 SER A O 1
ATOM 685 N N . ASP A 1 94 ? -11.855 -0.934 -2.915 1.00 98.38 94 ASP A N 1
ATOM 686 C CA . ASP A 1 94 ? -11.717 -1.870 -4.036 1.00 98.38 94 ASP A CA 1
ATOM 687 C C . ASP A 1 94 ? -10.785 -1.333 -5.124 1.00 98.38 94 ASP A C 1
ATOM 689 O O . ASP A 1 94 ? -9.942 -2.066 -5.635 1.00 98.38 94 ASP A O 1
ATOM 693 N N . ALA A 1 95 ? -10.888 -0.049 -5.475 1.00 98.25 95 ALA A N 1
ATOM 694 C CA . ALA A 1 95 ? -10.004 0.553 -6.467 1.00 98.25 95 ALA A CA 1
ATOM 695 C C . ALA A 1 95 ? -8.530 0.565 -6.021 1.00 98.25 95 ALA A C 1
ATOM 697 O O . ALA A 1 95 ? -7.651 0.316 -6.844 1.00 98.25 95 ALA A O 1
ATOM 698 N N . ILE A 1 96 ? -8.256 0.795 -4.731 1.00 98.25 96 ILE A N 1
ATOM 699 C CA . ILE A 1 96 ? -6.900 0.743 -4.162 1.00 98.25 96 ILE A CA 1
ATOM 700 C C . ILE A 1 96 ? -6.334 -0.671 -4.256 1.00 98.25 96 ILE A C 1
ATOM 702 O O . ILE A 1 96 ? -5.218 -0.843 -4.740 1.00 98.25 96 ILE A O 1
ATOM 706 N N . ILE A 1 97 ? -7.109 -1.681 -3.854 1.00 98.44 97 ILE A N 1
ATOM 707 C CA . ILE A 1 97 ? -6.699 -3.088 -3.937 1.00 98.44 97 ILE A CA 1
ATOM 708 C C . ILE A 1 97 ? -6.465 -3.501 -5.393 1.00 98.44 97 ILE A C 1
ATOM 710 O O . ILE A 1 97 ? -5.428 -4.074 -5.711 1.00 98.44 97 ILE A O 1
ATOM 714 N N . ASN A 1 98 ? -7.381 -3.145 -6.295 1.00 98.19 98 ASN A N 1
ATOM 715 C CA . ASN A 1 98 ? -7.247 -3.457 -7.715 1.00 98.19 98 ASN A CA 1
ATOM 716 C C . ASN A 1 98 ? -6.004 -2.804 -8.328 1.00 98.19 98 ASN A C 1
ATOM 718 O O . ASN A 1 98 ? -5.296 -3.452 -9.097 1.00 98.19 98 ASN A O 1
ATOM 722 N N . LEU A 1 99 ? -5.723 -1.538 -7.997 1.00 98.19 99 LEU A N 1
ATOM 723 C CA . LEU A 1 99 ? -4.524 -0.860 -8.482 1.00 98.19 99 LEU A CA 1
ATOM 724 C C . LEU A 1 99 ? -3.261 -1.514 -7.917 1.00 98.19 99 LEU A C 1
ATOM 726 O O . LEU A 1 99 ? -2.360 -1.821 -8.694 1.00 98.19 99 LEU A O 1
ATOM 730 N N . ARG A 1 100 ? -3.222 -1.771 -6.602 1.00 97.94 100 ARG A N 1
ATOM 731 C CA . ARG A 1 100 ? -2.121 -2.466 -5.922 1.00 97.94 100 ARG A CA 1
ATOM 732 C C . ARG A 1 100 ? -1.792 -3.773 -6.632 1.00 97.94 100 ARG A C 1
ATOM 734 O O . ARG A 1 100 ? -0.642 -4.011 -6.986 1.00 97.94 100 ARG A O 1
ATOM 741 N N . ASP A 1 101 ? -2.803 -4.598 -6.875 1.00 97.88 101 ASP A N 1
ATOM 742 C CA . ASP A 1 101 ? -2.627 -5.913 -7.479 1.00 97.88 101 ASP A CA 1
ATOM 743 C C . ASP A 1 101 ? -2.222 -5.801 -8.964 1.00 97.88 101 ASP A C 1
ATOM 745 O O . ASP A 1 101 ? -1.413 -6.595 -9.446 1.00 97.88 101 ASP A O 1
ATOM 749 N N . ALA A 1 102 ? -2.716 -4.787 -9.686 1.00 97.44 102 ALA A N 1
ATOM 750 C CA . ALA A 1 102 ? -2.389 -4.554 -11.094 1.00 97.44 102 ALA A CA 1
ATOM 751 C C . ALA A 1 102 ? -0.935 -4.112 -11.324 1.00 97.44 102 ALA A C 1
ATOM 753 O O . ALA A 1 102 ? -0.335 -4.505 -12.326 1.00 97.44 102 ALA A O 1
ATOM 754 N N . ILE A 1 103 ? -0.372 -3.301 -10.423 1.00 96.38 103 ILE A N 1
ATOM 755 C CA . ILE A 1 103 ? 1.010 -2.799 -10.539 1.00 96.38 103 ILE A CA 1
ATOM 756 C C . ILE A 1 103 ? 2.028 -3.647 -9.761 1.00 96.38 103 ILE A C 1
ATOM 758 O O . ILE A 1 103 ? 3.229 -3.427 -9.893 1.00 96.38 103 ILE A O 1
ATOM 762 N N . GLY A 1 104 ? 1.567 -4.645 -8.997 1.00 96.38 104 GLY A N 1
ATOM 763 C CA . GLY A 1 104 ? 2.422 -5.536 -8.207 1.00 96.38 104 GLY A CA 1
ATOM 764 C C . GLY A 1 104 ? 2.835 -4.975 -6.841 1.00 96.38 104 GLY A C 1
ATOM 765 O O . GLY A 1 104 ? 3.835 -5.421 -6.280 1.00 96.38 104 GLY A O 1
ATOM 766 N N . GLY A 1 105 ? 2.064 -4.029 -6.306 1.00 96.62 105 GLY A N 1
ATOM 767 C CA . GLY A 1 105 ? 2.331 -3.305 -5.066 1.00 96.62 105 GLY A CA 1
ATOM 768 C C . GLY A 1 105 ? 2.776 -1.865 -5.311 1.00 96.62 105 GLY A C 1
ATOM 769 O O . GLY A 1 105 ? 3.432 -1.558 -6.301 1.00 96.62 105 GLY A O 1
ATOM 770 N N . PHE A 1 106 ? 2.416 -0.979 -4.388 1.00 97.00 106 PHE A N 1
ATOM 771 C CA . PHE A 1 106 ? 2.839 0.414 -4.389 1.00 97.00 106 PHE A CA 1
ATOM 772 C C . PHE A 1 106 ? 4.306 0.534 -3.979 1.00 97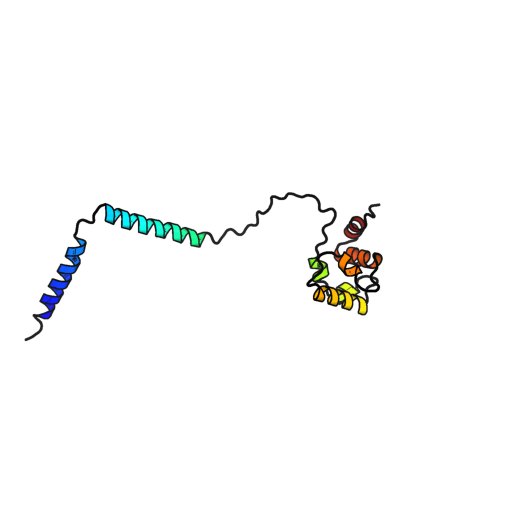.00 106 PHE A C 1
ATOM 774 O O . PHE A 1 106 ? 4.727 -0.051 -2.975 1.00 97.00 106 PHE A O 1
ATOM 781 N N . ILE A 1 107 ? 5.056 1.331 -4.731 1.00 94.69 107 ILE A N 1
ATOM 782 C CA . ILE A 1 107 ? 6.427 1.751 -4.416 1.00 94.69 107 ILE A CA 1
ATOM 783 C C . ILE A 1 107 ? 6.410 3.175 -3.844 1.00 94.69 107 ILE A C 1
ATOM 785 O O . ILE A 1 107 ? 7.246 3.511 -3.010 1.00 94.69 107 ILE A O 1
ATOM 789 N N . ASP A 1 108 ? 5.429 3.989 -4.246 1.00 93.25 108 ASP A N 1
ATOM 790 C CA . ASP A 1 108 ? 5.190 5.333 -3.720 1.00 93.25 108 ASP A CA 1
ATOM 791 C C . ASP A 1 108 ? 3.701 5.501 -3.394 1.00 93.25 108 ASP A C 1
ATOM 793 O O . ASP A 1 108 ? 2.820 5.184 -4.193 1.00 93.25 108 ASP A O 1
ATOM 797 N N . ILE A 1 109 ? 3.395 6.056 -2.223 1.00 94.06 109 ILE A N 1
ATOM 798 C CA . ILE A 1 109 ? 2.018 6.344 -1.821 1.00 94.06 109 ILE A CA 1
ATOM 799 C C . ILE A 1 109 ? 1.311 7.334 -2.767 1.00 94.06 109 ILE A C 1
ATOM 801 O O . ILE A 1 109 ? 0.082 7.321 -2.852 1.00 94.06 109 ILE A O 1
ATOM 805 N N . ARG A 1 110 ? 2.053 8.151 -3.539 1.00 94.06 110 ARG A N 1
ATOM 806 C CA . ARG A 1 110 ? 1.482 9.009 -4.599 1.00 94.06 110 ARG A CA 1
ATOM 807 C C . ARG A 1 110 ? 0.821 8.215 -5.717 1.00 94.06 110 ARG A C 1
ATOM 809 O O . ARG A 1 110 ? -0.055 8.761 -6.382 1.00 94.06 110 ARG A O 1
ATOM 816 N N . GLU A 1 111 ? 1.182 6.952 -5.931 1.00 96.12 111 GLU A N 1
ATOM 817 C CA . GLU A 1 111 ? 0.579 6.119 -6.979 1.00 96.12 111 GLU A CA 1
ATOM 818 C C . GLU A 1 111 ? -0.926 5.917 -6.754 1.00 96.12 111 GLU A C 1
ATOM 820 O O . GLU A 1 111 ? -1.682 5.779 -7.715 1.00 96.12 111 GLU A O 1
ATOM 825 N N . ILE A 1 112 ? -1.381 6.005 -5.499 1.00 96.44 112 ILE A N 1
ATOM 826 C CA . ILE A 1 112 ? -2.796 5.948 -5.113 1.00 96.44 112 ILE A CA 1
ATOM 827 C C . ILE A 1 112 ? -3.591 7.135 -5.694 1.00 96.44 112 ILE A C 1
ATOM 829 O O . ILE A 1 112 ? -4.789 7.012 -5.946 1.00 96.44 112 ILE A O 1
ATOM 833 N N . ALA A 1 113 ? -2.938 8.266 -5.996 1.00 95.38 113 ALA A N 1
ATOM 834 C CA . ALA A 1 113 ? -3.566 9.423 -6.641 1.00 95.38 113 ALA A CA 1
ATOM 835 C C . ALA A 1 113 ? -4.073 9.130 -8.066 1.00 95.38 113 ALA A C 1
ATOM 837 O O . ALA A 1 113 ? -4.870 9.898 -8.598 1.00 95.38 113 ALA A O 1
ATOM 838 N N . ASN A 1 114 ? -3.631 8.030 -8.690 1.00 94.75 114 ASN A N 1
ATOM 839 C CA . ASN A 1 114 ? -4.102 7.615 -10.014 1.00 94.75 114 ASN A CA 1
ATOM 840 C C . ASN A 1 114 ? -5.535 7.055 -9.998 1.00 94.75 114 ASN A C 1
ATOM 842 O O . ASN A 1 114 ? -6.087 6.751 -11.054 1.00 94.75 114 ASN A O 1
ATOM 846 N N . ILE A 1 115 ? -6.134 6.886 -8.818 1.00 95.69 115 ILE A N 1
ATOM 847 C CA . ILE A 1 115 ? -7.503 6.402 -8.656 1.00 95.69 115 ILE A CA 1
ATOM 848 C C . ILE A 1 115 ? -8.471 7.581 -8.688 1.00 95.69 115 ILE A C 1
ATOM 850 O O . ILE A 1 115 ? -8.337 8.547 -7.931 1.00 95.69 115 ILE A O 1
ATOM 854 N N . ASP A 1 116 ? -9.506 7.461 -9.518 1.00 93.69 116 ASP A N 1
ATOM 855 C CA . ASP A 1 116 ? -10.537 8.482 -9.642 1.00 93.69 116 ASP A CA 1
ATOM 856 C C . ASP A 1 116 ? -11.173 8.828 -8.289 1.00 93.69 116 ASP A C 1
ATOM 858 O O . ASP A 1 116 ? -11.665 7.985 -7.533 1.00 93.69 116 ASP A O 1
ATOM 862 N N . GLY A 1 117 ? -11.186 10.126 -7.990 1.00 92.75 117 GLY A N 1
ATOM 863 C CA . GLY A 1 117 ? -11.773 10.645 -6.765 1.00 92.75 117 GLY A CA 1
ATOM 864 C C . GLY A 1 117 ? -10.923 10.441 -5.510 1.00 92.75 117 GLY A C 1
ATOM 865 O O . GLY A 1 117 ? -11.475 10.620 -4.421 1.00 92.75 117 GLY A O 1
ATOM 866 N N . ILE A 1 118 ? -9.635 10.096 -5.632 1.00 95.44 118 ILE A N 1
ATOM 867 C CA . ILE A 1 118 ? -8.640 10.247 -4.563 1.00 95.44 118 ILE A CA 1
ATOM 868 C C . ILE A 1 118 ? -7.929 11.594 -4.725 1.00 95.44 118 ILE A C 1
ATOM 870 O O . ILE A 1 118 ? -7.352 11.892 -5.764 1.00 95.44 118 ILE A O 1
ATOM 874 N N . SER A 1 119 ? -7.990 12.428 -3.687 1.00 95.06 119 SER A N 1
ATOM 875 C CA . SER A 1 119 ? -7.288 13.713 -3.618 1.00 95.06 119 SER A CA 1
ATOM 876 C C . SER A 1 119 ? -6.147 13.664 -2.602 1.00 95.06 119 SER A C 1
ATOM 878 O O . SER A 1 119 ? -6.094 12.760 -1.766 1.00 95.06 119 SER A O 1
ATOM 880 N N . ASP A 1 120 ? -5.290 14.688 -2.596 1.00 95.12 120 ASP A N 1
ATOM 881 C CA . ASP A 1 120 ? -4.238 14.852 -1.581 1.00 95.12 120 ASP A CA 1
ATOM 882 C C . ASP A 1 120 ? -4.787 14.803 -0.145 1.00 95.12 120 ASP A C 1
ATOM 884 O O . ASP A 1 120 ? -4.128 14.291 0.751 1.00 95.12 120 ASP A O 1
ATOM 888 N N . THR A 1 121 ? -6.030 15.245 0.082 1.00 95.25 121 THR A N 1
ATOM 889 C CA . THR A 1 121 ? -6.697 15.137 1.391 1.00 95.25 121 THR A CA 1
ATOM 890 C C . THR A 1 121 ? -6.922 13.685 1.817 1.00 95.25 121 THR A C 1
ATOM 892 O O . THR A 1 121 ? -6.792 13.365 2.994 1.00 95.25 121 THR A O 1
ATOM 895 N N . ILE A 1 122 ? -7.257 12.802 0.872 1.00 96.69 122 ILE A N 1
ATOM 896 C CA . ILE A 1 122 ? -7.439 11.370 1.142 1.00 96.69 122 ILE A CA 1
ATOM 897 C C . ILE A 1 122 ? -6.080 10.699 1.343 1.00 96.69 122 ILE A C 1
ATOM 899 O O . ILE A 1 122 ? -5.939 9.885 2.247 1.00 96.69 122 ILE A O 1
ATOM 903 N N . ILE A 1 123 ? -5.066 11.078 0.562 1.00 96.81 123 ILE A N 1
ATOM 904 C CA . ILE A 1 123 ? -3.693 10.584 0.749 1.00 96.81 123 ILE A CA 1
ATOM 905 C C . ILE A 1 123 ? -3.164 10.995 2.128 1.00 96.81 123 ILE A C 1
ATOM 907 O O . ILE A 1 123 ? -2.601 10.168 2.837 1.00 96.81 123 ILE A O 1
ATOM 911 N N . LYS A 1 124 ? -3.419 12.235 2.559 1.00 96.19 124 LYS A N 1
ATOM 912 C CA . LYS A 1 124 ? -3.107 12.690 3.918 1.00 96.19 124 LYS A CA 1
ATOM 913 C C . LYS A 1 124 ? -3.809 11.838 4.968 1.00 96.19 124 LYS A C 1
ATOM 915 O O . LYS A 1 124 ? -3.146 11.363 5.876 1.00 96.19 124 LYS A O 1
ATOM 920 N N . ALA A 1 125 ? -5.107 11.576 4.812 1.00 96.94 125 ALA A N 1
ATOM 921 C CA . ALA A 1 125 ? -5.855 10.726 5.740 1.00 96.94 125 ALA A CA 1
ATOM 922 C C . ALA A 1 125 ? -5.329 9.277 5.784 1.00 96.94 125 ALA A C 1
ATOM 924 O O . ALA A 1 125 ? -5.274 8.687 6.858 1.00 96.94 125 ALA A O 1
ATOM 925 N N . LEU A 1 126 ? -4.911 8.715 4.643 1.00 97.50 126 LEU A N 1
ATOM 926 C CA . LEU A 1 126 ? -4.236 7.415 4.583 1.00 97.50 126 LEU A CA 1
ATOM 927 C C . LEU A 1 126 ? -2.931 7.445 5.379 1.00 97.50 126 LEU A C 1
ATOM 929 O O . LEU A 1 126 ? -2.689 6.556 6.192 1.00 97.50 126 LEU A O 1
ATOM 933 N N . ILE A 1 127 ? -2.110 8.478 5.174 1.00 96.31 127 ILE A N 1
ATOM 934 C CA . ILE A 1 127 ? -0.833 8.598 5.874 1.00 96.31 127 ILE A CA 1
ATOM 935 C C . ILE A 1 127 ? -1.056 8.758 7.382 1.00 96.31 127 ILE A C 1
ATOM 937 O O . ILE A 1 127 ? -0.433 8.053 8.170 1.00 96.31 127 ILE A O 1
ATOM 941 N N . GLU A 1 128 ? -1.989 9.623 7.781 1.00 95.88 128 GLU A N 1
ATOM 942 C CA . GLU A 1 128 ? -2.364 9.833 9.182 1.00 95.88 128 GLU A CA 1
ATOM 943 C C . GLU A 1 128 ? -2.846 8.545 9.852 1.00 95.88 128 GLU A C 1
ATOM 945 O O . GLU A 1 128 ? -2.477 8.280 10.995 1.00 95.88 128 GLU A O 1
ATOM 950 N N . TYR A 1 129 ? -3.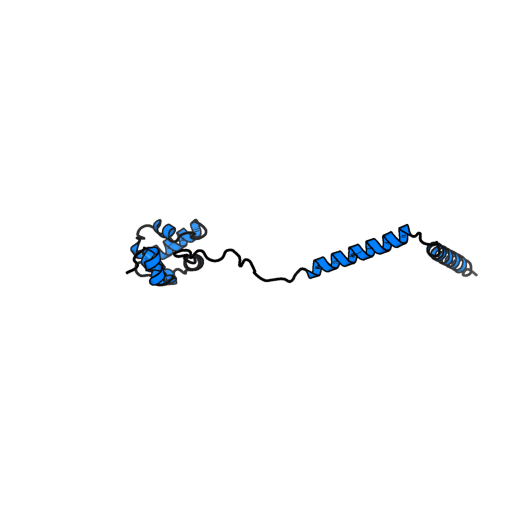656 7.746 9.152 1.00 97.31 129 TYR A N 1
ATOM 951 C CA . TYR A 1 129 ? -4.218 6.512 9.692 1.00 97.31 129 TYR A CA 1
ATOM 952 C C . TYR A 1 129 ? -3.166 5.406 9.847 1.00 97.31 129 TYR A C 1
ATOM 954 O O . TYR A 1 129 ? -3.079 4.790 10.906 1.00 97.31 129 TYR A O 1
ATOM 962 N N . PHE A 1 130 ? -2.353 5.163 8.813 1.00 96.62 130 PHE A N 1
ATOM 963 C CA . PHE A 1 130 ? -1.407 4.041 8.794 1.00 96.62 130 PHE A CA 1
ATOM 964 C C . PHE A 1 130 ? -0.045 4.355 9.426 1.00 96.62 130 PHE A C 1
ATOM 966 O O . PHE A 1 130 ? 0.605 3.447 9.940 1.00 96.62 130 PHE A O 1
ATOM 973 N N . TYR A 1 131 ? 0.391 5.618 9.405 1.00 94.94 131 TYR A N 1
ATOM 974 C CA . TYR A 1 131 ? 1.737 6.023 9.839 1.00 94.94 131 TYR A CA 1
ATOM 975 C C . TYR A 1 131 ? 1.731 7.145 10.887 1.00 94.94 131 TYR A C 1
ATOM 977 O O . TYR A 1 131 ? 2.775 7.460 11.456 1.00 94.94 131 TYR A O 1
ATOM 985 N N . GLY A 1 132 ? 0.566 7.728 11.186 1.00 94.38 132 GLY A N 1
ATOM 986 C CA . GLY A 1 132 ? 0.404 8.767 12.198 1.00 94.38 132 GLY A CA 1
ATOM 987 C C . GLY A 1 132 ? 0.434 10.193 11.646 1.00 94.38 132 GLY A C 1
ATOM 988 O O . GLY A 1 132 ? 0.871 10.469 10.528 1.00 94.38 132 GLY A O 1
ATOM 989 N N . SER A 1 133 ? -0.051 11.135 12.458 1.00 91.75 133 SER A N 1
ATOM 990 C CA . SER A 1 133 ? -0.203 12.538 12.055 1.00 91.75 133 SER A CA 1
ATOM 991 C C . SER A 1 133 ? 1.119 13.253 11.794 1.00 91.75 133 SER A C 1
ATOM 993 O O . SER A 1 133 ? 1.199 14.056 10.872 1.00 91.75 133 SER A O 1
ATOM 995 N N . GLU A 1 134 ? 2.161 12.933 12.561 1.00 90.44 134 GLU A N 1
ATOM 996 C CA . GLU A 1 134 ? 3.498 13.510 12.379 1.00 90.44 134 GLU A CA 1
ATOM 997 C C . GLU A 1 134 ? 4.091 13.115 11.018 1.00 90.44 134 GLU A C 1
ATOM 999 O O . GLU A 1 134 ? 4.610 13.965 10.296 1.00 90.44 134 GLU A O 1
ATOM 1004 N N . ALA A 1 135 ? 3.913 11.854 10.605 1.00 91.06 135 ALA A N 1
ATOM 1005 C CA . ALA A 1 135 ? 4.329 11.394 9.285 1.00 91.06 135 ALA A CA 1
ATOM 1006 C C . ALA A 1 135 ? 3.613 12.170 8.168 1.00 91.06 135 ALA A C 1
ATOM 1008 O O . ALA A 1 135 ? 4.240 12.587 7.198 1.00 91.06 135 ALA A O 1
ATOM 1009 N N . ALA A 1 136 ? 2.313 12.430 8.318 1.00 91.44 136 ALA A N 1
ATOM 1010 C CA . ALA A 1 136 ? 1.562 13.218 7.348 1.00 91.44 136 ALA A CA 1
ATOM 1011 C C . ALA A 1 136 ? 2.040 14.679 7.276 1.00 91.44 136 ALA A C 1
ATOM 1013 O O . ALA A 1 136 ? 2.192 15.217 6.180 1.00 91.44 136 ALA A O 1
ATOM 1014 N N . GLU A 1 137 ? 2.306 15.321 8.415 1.00 89.69 137 GLU A N 1
ATOM 1015 C CA . GLU A 1 137 ? 2.811 16.701 8.454 1.00 89.69 137 GLU A CA 1
ATOM 1016 C C . GLU A 1 137 ? 4.175 16.830 7.774 1.00 89.69 137 GLU A C 1
ATOM 1018 O O . GLU A 1 137 ? 4.384 17.736 6.968 1.00 89.69 137 GLU A O 1
ATOM 1023 N N . ILE A 1 138 ? 5.082 15.892 8.038 1.00 89.06 138 ILE A N 1
ATOM 1024 C CA . ILE A 1 138 ? 6.400 15.859 7.408 1.00 89.06 138 ILE A CA 1
ATOM 1025 C C . ILE A 1 138 ? 6.274 15.585 5.899 1.00 89.06 138 ILE A C 1
ATOM 1027 O O . ILE A 1 138 ? 6.911 16.275 5.104 1.00 89.06 138 ILE A O 1
ATOM 1031 N N . TYR A 1 139 ? 5.426 14.633 5.489 1.00 88.88 139 TYR A N 1
ATOM 1032 C CA . TYR A 1 139 ? 5.231 14.275 4.078 1.00 88.88 139 TYR A CA 1
ATOM 1033 C C . TYR A 1 139 ? 4.736 15.454 3.232 1.00 88.88 139 TYR A C 1
ATOM 1035 O O . TYR A 1 139 ? 5.211 15.676 2.120 1.00 88.88 139 TYR A O 1
ATOM 1043 N N . PHE A 1 140 ? 3.779 16.220 3.760 1.00 88.44 140 PHE A N 1
ATOM 1044 C CA . PHE A 1 140 ? 3.217 17.385 3.074 1.00 88.44 140 PHE A CA 1
ATOM 1045 C C . PHE A 1 140 ? 3.998 18.684 3.336 1.00 88.44 140 PHE A C 1
ATOM 1047 O O . PHE A 1 140 ? 3.687 19.711 2.735 1.00 88.44 140 PHE A O 1
ATOM 1054 N N . GLY A 1 141 ? 5.024 18.654 4.193 1.00 82.50 141 GLY A N 1
ATOM 1055 C CA . GLY A 1 141 ? 5.808 19.836 4.556 1.00 82.50 141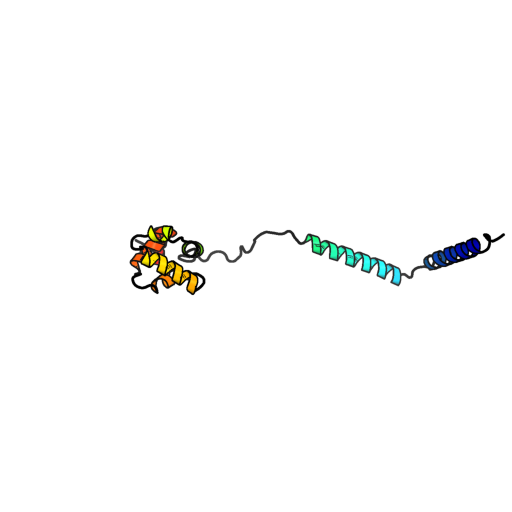 GLY A CA 1
ATOM 1056 C C . GLY A 1 141 ? 5.024 20.868 5.377 1.00 82.50 141 GLY A C 1
ATOM 1057 O O . GLY A 1 141 ? 5.341 22.054 5.328 1.00 82.50 141 GLY A O 1
ATOM 1058 N N . GLU A 1 142 ? 4.005 20.436 6.124 1.00 70.69 142 GLU A N 1
ATOM 1059 C CA . GLU A 1 142 ? 3.110 21.284 6.927 1.00 70.69 142 GLU A CA 1
ATOM 1060 C C . GLU A 1 142 ? 3.584 21.472 8.383 1.00 70.69 142 GLU A C 1
ATOM 1062 O O . GLU A 1 142 ? 2.765 21.723 9.269 1.00 70.69 142 GLU A O 1
ATOM 1067 N N . LEU A 1 143 ? 4.893 21.369 8.651 1.00 54.34 143 LEU A N 1
ATOM 1068 C CA . LEU A 1 143 ? 5.471 21.620 9.980 1.00 54.34 143 LEU A CA 1
ATOM 1069 C C . LEU A 1 143 ? 5.029 22.999 10.508 1.00 54.34 143 LEU A C 1
ATOM 1071 O O . LEU A 1 143 ? 5.353 24.032 9.915 1.00 54.34 143 LEU A O 1
ATOM 1075 N N . LYS A 1 144 ? 4.265 22.997 11.607 1.00 53.78 144 LYS A N 1
ATOM 1076 C CA . LYS A 1 144 ? 3.844 24.204 12.335 1.00 53.78 144 LYS A CA 1
ATOM 1077 C C . LYS A 1 144 ? 4.904 24.695 13.308 1.00 53.78 144 LYS A C 1
ATOM 1079 O O . LYS A 1 144 ? 5.572 23.847 13.936 1.00 53.78 144 LYS A O 1
#

pLDDT: mean 78.16, std 18.27, range [48.69, 98.44]

Secondary structure (DSSP, 8-state):
--STTHHHHHHHHHHHHHTTTTS---HHHHHHHHHHHHHHHHHHHHHTT----------S-----TT---HHHHHH--HHHHHTSTT--HHHHHHHHHHHHHHTS-SSGGGGGGSTT--HHHHHHHHHHHH-HHHHHHHHT---

InterPro domains:
  IPR003583 Helix-hairpin-helix DNA-binding motif, class 1 [SM00278] (80-99)
  IPR003583 Helix-hairpin-helix DNA-binding motif, class 1 [SM00278] (110-129)
  IPR010994 RuvA domain 2-like [SSF47781] (73-133)
  IPR051675 Endonuclease/exonuclease/phosphatase family domain-containing protein 1 [PTHR21180] (30-131)
  IPR060575 SAM-like, helix-hairpin-helix tandem [PF12836] (74-126)

Organism: NCBI:txid2840799

Sequence (144 aa):
MGENGQSARAKRRLEAIDSDYSGKVSLAEKILFFTVAAMFTLSVAGIAVVRSANADSAALVDMPSLLELDMSVINSATKEDLMEVKGIGDARSDAIINLRDAIGGFIDIREIANIDGISDTIIKALIEYFYGSEAAEIYFGELK

Radius of gyration: 37.9 Å; chains: 1; bounding box: 76×111×24 Å

Foldseek 3Di:
DPDPPVVVVVVVVVVVVVVVVPPPQDPVNVVVVVVVVVVVVVVVVVVVVPDDDDDPPVPPPDPDPLADDPQVQLLPDDLVLLCVQPPDDNVLSVVSNVQCVVVVGDPDLCSSVVDPPDDLVSSLSVCCSRPRNVSSCSVVVVDD